Protein AF-A0A7J7LG54-F1 (afdb_monomer_lite)

Organism: NCBI:txid39325

Foldseek 3Di:
DVVVVVVCVVVCVVVLVVVCVVPPDVCVPPDDDDPVQVCQFQVNVDPVQWPDDDPFFTWGWGAGPVRDTDIDTDGPDDDPVVD

Sequence (83 aa):
MMLKRKFFKRNGGLLLEQQISSGESNVEKNKIFVQGELKRATDNFNDFNILGRGGFGIIYKGMLPDDRIVAIKKSKIVDESQI

Structure (mmCIF, N/CA/C/O backbone):
data_AF-A0A7J7LG54-F1
#
_entry.id   AF-A0A7J7LG54-F1
#
loop_
_atom_site.group_PDB
_atom_site.id
_atom_site.type_symbol
_atom_site.label_atom_id
_atom_site.label_alt_id
_atom_site.label_comp_id
_atom_site.label_asym_id
_atom_site.label_entity_id
_atom_site.label_seq_id
_atom_site.pdbx_PDB_ins_code
_atom_site.Cartn_x
_atom_site.Cartn_y
_atom_site.Cartn_z
_atom_site.occupancy
_atom_site.B_iso_or_equiv
_atom_site.auth_seq_id
_atom_site.auth_comp_id
_atom_site.auth_asym_id
_atom_site.auth_atom_id
_atom_site.pdbx_PDB_model_num
ATOM 1 N N . MET A 1 1 ? 5.995 -12.189 14.093 1.00 63.66 1 MET A N 1
ATOM 2 C CA . MET A 1 1 ? 4.655 -11.623 14.400 1.00 63.66 1 MET A CA 1
ATOM 3 C C . MET A 1 1 ? 4.724 -10.331 15.225 1.00 63.66 1 MET A C 1
ATOM 5 O O . MET A 1 1 ? 4.035 -9.380 14.883 1.00 63.66 1 MET A O 1
ATOM 9 N N . MET A 1 2 ? 5.584 -10.245 16.250 1.00 80.44 2 MET A N 1
ATOM 10 C CA . MET A 1 2 ? 5.662 -9.075 17.146 1.00 80.44 2 MET A CA 1
ATOM 11 C C . MET A 1 2 ? 6.128 -7.767 16.480 1.00 8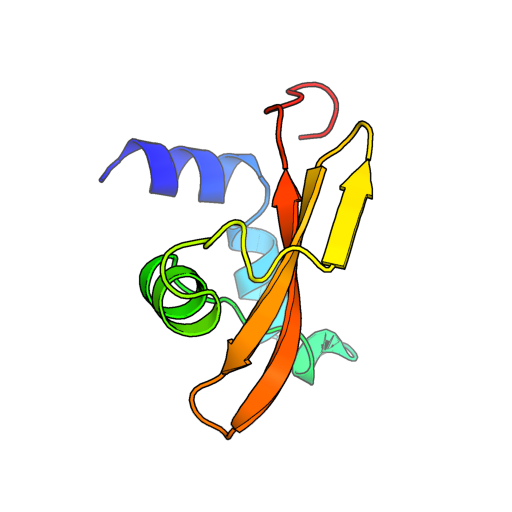0.44 2 MET A C 1
ATOM 13 O O . MET A 1 2 ? 5.593 -6.708 16.794 1.00 80.44 2 MET A O 1
ATOM 17 N N . LEU A 1 3 ? 7.062 -7.821 15.523 1.00 85.56 3 LEU A N 1
ATOM 18 C CA . LEU A 1 3 ? 7.653 -6.613 14.932 1.00 85.56 3 LEU A CA 1
ATOM 19 C C . LEU A 1 3 ? 6.645 -5.760 14.137 1.00 85.56 3 LEU A C 1
ATOM 21 O O . LEU A 1 3 ? 6.615 -4.544 14.284 1.00 85.56 3 LEU A O 1
ATOM 25 N N . LYS A 1 4 ? 5.750 -6.391 13.364 1.00 84.69 4 LYS A N 1
ATOM 26 C CA . LYS A 1 4 ? 4.679 -5.679 12.642 1.00 84.69 4 LYS A CA 1
ATOM 27 C C . LYS A 1 4 ? 3.717 -4.980 13.596 1.00 84.69 4 LYS A C 1
ATOM 29 O O . LYS A 1 4 ? 3.346 -3.841 13.355 1.00 84.69 4 LYS A O 1
ATOM 34 N N . ARG A 1 5 ? 3.352 -5.643 14.698 1.00 88.38 5 ARG A N 1
ATOM 35 C CA . ARG A 1 5 ? 2.491 -5.057 15.732 1.00 88.38 5 ARG A CA 1
ATOM 36 C C . ARG A 1 5 ? 3.189 -3.896 16.444 1.00 88.38 5 ARG A C 1
ATOM 38 O O . ARG A 1 5 ? 2.539 -2.900 16.738 1.00 88.38 5 ARG A O 1
ATOM 45 N N . LYS A 1 6 ? 4.503 -3.999 16.681 1.00 92.31 6 LYS A N 1
ATOM 46 C CA . LYS A 1 6 ? 5.320 -2.902 17.223 1.00 92.31 6 LYS A CA 1
ATOM 47 C C . LYS A 1 6 ? 5.302 -1.688 16.291 1.00 92.31 6 LYS A C 1
ATOM 49 O O . LYS A 1 6 ? 5.008 -0.597 16.761 1.00 92.31 6 LYS A O 1
ATOM 54 N N . PHE A 1 7 ? 5.557 -1.878 14.995 1.00 88.88 7 PHE A N 1
ATOM 55 C CA . PHE A 1 7 ? 5.514 -0.779 14.022 1.00 88.88 7 PHE A CA 1
ATOM 56 C C . PHE A 1 7 ? 4.115 -0.199 13.848 1.00 88.88 7 PHE A C 1
ATOM 58 O O . PHE A 1 7 ? 3.976 1.013 13.798 1.00 88.88 7 PHE A O 1
ATOM 65 N N . PHE A 1 8 ? 3.077 -1.036 13.837 1.00 90.62 8 PHE A N 1
ATOM 66 C CA . PHE A 1 8 ? 1.700 -0.552 13.783 1.00 90.62 8 PHE A CA 1
ATOM 67 C C . PHE A 1 8 ? 1.391 0.386 14.955 1.00 90.62 8 PHE A C 1
ATOM 69 O O . PHE A 1 8 ? 0.871 1.473 14.748 1.00 90.62 8 PHE A O 1
ATOM 76 N N . LYS A 1 9 ? 1.790 0.014 16.180 1.00 91.88 9 LYS A N 1
ATOM 77 C CA . LYS A 1 9 ? 1.643 0.885 17.354 1.00 91.88 9 LYS A CA 1
ATOM 78 C C . LYS A 1 9 ? 2.503 2.151 17.271 1.00 91.88 9 LYS A C 1
ATOM 80 O O . LYS A 1 9 ? 1.990 3.223 17.563 1.00 91.88 9 LYS A O 1
ATOM 85 N N . ARG A 1 10 ? 3.782 2.031 16.884 1.00 90.38 10 ARG A N 1
ATOM 86 C CA . ARG A 1 10 ? 4.720 3.169 16.774 1.00 90.38 10 ARG A CA 1
ATOM 87 C C . ARG A 1 10 ? 4.231 4.204 15.755 1.00 90.38 10 ARG A C 1
ATOM 89 O O . ARG A 1 10 ? 4.312 5.385 16.038 1.00 90.38 10 ARG A O 1
ATOM 96 N N . ASN A 1 11 ? 3.674 3.760 14.629 1.00 90.06 11 ASN A N 1
ATOM 97 C CA . ASN A 1 11 ? 3.289 4.618 13.504 1.00 90.06 11 ASN A CA 1
ATOM 98 C C . ASN A 1 11 ? 1.837 5.136 13.606 1.00 90.06 11 ASN A C 1
ATOM 100 O O . ASN A 1 11 ? 1.198 5.381 12.586 1.00 90.06 11 ASN A O 1
ATOM 104 N N . GLY A 1 12 ? 1.268 5.217 14.814 1.00 90.81 12 GLY A N 1
ATOM 105 C CA . GLY A 1 12 ? -0.078 5.766 15.022 1.00 90.81 12 GLY A CA 1
ATOM 106 C C . GLY A 1 12 ? -1.244 4.847 14.631 1.00 90.81 12 GLY A C 1
ATOM 107 O O . GLY A 1 12 ? -2.378 5.308 14.532 1.00 90.81 12 GLY A O 1
ATOM 108 N N . GLY A 1 13 ? -1.020 3.543 14.451 1.00 91.00 13 GLY A N 1
ATOM 109 C CA . GLY A 1 13 ? -2.064 2.603 14.022 1.00 91.00 13 GLY A CA 1
ATOM 110 C C . GLY A 1 13 ? -3.273 2.519 14.963 1.00 91.00 13 GLY A C 1
ATOM 111 O O . GLY A 1 13 ? -4.392 2.368 14.489 1.00 91.00 13 GLY A O 1
ATOM 112 N N . LEU A 1 14 ? -3.078 2.690 16.278 1.00 91.31 14 LEU A N 1
ATOM 113 C CA . LEU A 1 14 ? -4.188 2.712 17.245 1.00 91.31 14 LEU A CA 1
ATOM 114 C C . LEU A 1 14 ? -5.069 3.961 17.092 1.00 91.31 14 LEU A C 1
ATOM 116 O O . LEU A 1 14 ? -6.285 3.869 17.215 1.00 91.31 14 LEU A O 1
ATOM 120 N N . LEU A 1 15 ? -4.463 5.117 16.794 1.00 89.75 15 LEU A N 1
ATOM 121 C CA . LEU A 1 15 ? -5.201 6.352 16.527 1.00 89.75 15 LEU A CA 1
ATOM 122 C C . LEU A 1 15 ? -6.025 6.212 15.242 1.00 89.75 15 LEU A C 1
ATOM 124 O O . LEU A 1 15 ? -7.191 6.594 15.214 1.00 89.75 15 LEU A O 1
ATOM 128 N N . LEU A 1 16 ? -5.445 5.596 14.207 1.00 87.81 16 LEU A N 1
ATOM 129 C CA . LEU A 1 16 ? -6.154 5.296 12.964 1.00 87.81 16 LEU A CA 1
ATOM 130 C C . LEU A 1 16 ? -7.360 4.368 13.203 1.00 87.81 16 LEU A C 1
ATOM 132 O O . LEU A 1 16 ? -8.439 4.628 12.678 1.00 87.81 16 LEU A O 1
ATOM 136 N N . GLU A 1 17 ? -7.208 3.313 14.014 1.00 88.81 17 GLU A N 1
ATOM 137 C CA . GLU A 1 17 ? -8.317 2.418 14.392 1.00 88.81 17 GLU A CA 1
ATOM 138 C C . GLU A 1 17 ? -9.433 3.161 15.139 1.00 88.81 17 GLU A C 1
ATOM 140 O O . GLU A 1 17 ? -10.614 2.950 14.851 1.00 88.81 17 GLU A O 1
ATOM 145 N N . GLN A 1 18 ? -9.071 4.058 16.061 1.00 87.75 18 GLN A N 1
ATOM 146 C CA . GLN A 1 18 ? -10.034 4.893 16.784 1.00 87.75 18 GLN A CA 1
ATOM 147 C C . GLN A 1 18 ? -10.805 5.818 15.837 1.00 87.75 18 GLN A C 1
ATOM 149 O O . GLN A 1 18 ? -12.028 5.874 15.918 1.00 87.75 18 GLN A O 1
ATOM 154 N N . GLN A 1 19 ? -10.115 6.484 14.907 1.00 86.44 19 GLN A N 1
ATOM 155 C CA . GLN A 1 19 ? -10.737 7.387 13.931 1.00 86.44 19 GLN A CA 1
ATOM 156 C C . GLN A 1 19 ? -11.680 6.660 12.967 1.00 86.44 19 GLN A C 1
ATOM 158 O O . GLN A 1 19 ? -12.724 7.197 12.605 1.00 86.44 19 GLN A O 1
ATOM 163 N N . ILE A 1 20 ? -11.331 5.437 12.556 1.00 85.38 20 ILE A N 1
ATOM 164 C CA . ILE A 1 20 ? -12.208 4.602 11.722 1.00 85.38 20 ILE A CA 1
ATOM 165 C C . ILE A 1 20 ? -13.450 4.164 12.504 1.00 85.38 20 ILE A C 1
ATOM 167 O O . ILE A 1 20 ? -14.538 4.097 11.938 1.00 85.38 20 ILE A O 1
ATOM 171 N N . SER A 1 21 ? -13.303 3.902 13.803 1.00 83.88 21 SER A N 1
ATOM 172 C CA . SER A 1 21 ? -14.398 3.427 14.655 1.00 83.88 21 SER A CA 1
ATOM 173 C C . SER A 1 21 ? -15.347 4.539 15.117 1.00 83.88 21 SER A C 1
ATOM 175 O O . SER A 1 21 ? -16.510 4.250 15.381 1.00 83.88 21 SER A O 1
ATOM 177 N N . SER A 1 22 ? -14.879 5.789 15.238 1.00 79.88 22 SER A N 1
ATOM 178 C CA . SER A 1 22 ? -15.691 6.893 15.771 1.00 79.88 22 SER A CA 1
ATOM 179 C C . SER A 1 22 ? -16.717 7.449 14.780 1.00 79.88 22 SER A C 1
ATOM 181 O O . SER A 1 22 ? -17.642 8.131 15.203 1.00 79.88 22 SER A O 1
ATOM 183 N N . GLY A 1 23 ? -16.583 7.183 13.475 1.00 68.12 23 GLY A N 1
ATOM 184 C CA . GLY A 1 23 ? -17.535 7.641 12.450 1.00 68.12 23 GLY A CA 1
ATOM 185 C C . GLY A 1 23 ? -17.601 9.166 12.244 1.00 68.12 23 GLY A C 1
ATOM 186 O O . GLY A 1 23 ? -18.363 9.637 11.409 1.00 68.12 23 GLY A O 1
ATOM 187 N N . GLU A 1 24 ? -16.791 9.951 12.963 1.00 62.69 24 GLU A N 1
ATOM 188 C CA . GLU A 1 24 ? -16.877 11.424 13.038 1.00 62.69 24 GLU A CA 1
ATOM 189 C C . GLU A 1 24 ? -16.165 12.173 11.895 1.00 62.69 24 GLU A C 1
ATOM 191 O O . GLU A 1 24 ? -15.976 13.386 11.936 1.00 62.69 24 GLU A O 1
ATOM 196 N N . SER A 1 25 ? -15.739 11.485 10.840 1.00 54.25 25 SER A N 1
ATOM 197 C CA . SER A 1 25 ? -15.015 12.122 9.737 1.00 54.25 25 SER A CA 1
ATOM 198 C C . SER A 1 25 ? -15.334 11.439 8.412 1.00 54.25 25 SER A C 1
ATOM 200 O O . SER A 1 25 ? -15.847 10.325 8.390 1.00 54.25 25 SER A O 1
ATOM 202 N N . ASN A 1 26 ? -14.964 12.057 7.284 1.00 54.66 26 ASN A N 1
ATOM 203 C CA . ASN A 1 26 ? -14.973 11.466 5.927 1.00 54.66 26 ASN A CA 1
ATOM 204 C C . ASN A 1 26 ? -14.140 10.151 5.789 1.00 54.66 26 ASN A C 1
ATOM 206 O O . ASN A 1 26 ? -13.802 9.719 4.684 1.00 54.66 26 ASN A O 1
ATOM 210 N N . VAL A 1 27 ? -13.773 9.537 6.915 1.00 54.16 27 VAL A N 1
ATOM 211 C CA . VAL A 1 27 ? -13.000 8.320 7.152 1.00 54.16 27 VAL A CA 1
ATOM 212 C C . VAL A 1 27 ? -13.765 7.040 6.806 1.00 54.16 27 VAL A C 1
ATOM 214 O O . VAL A 1 27 ? -13.119 6.003 6.702 1.00 54.16 27 VAL A O 1
ATOM 217 N N . GLU A 1 28 ? -15.056 7.093 6.448 1.00 53.84 28 GLU A N 1
ATOM 218 C CA . GLU A 1 28 ? -15.733 5.960 5.774 1.00 53.84 28 GLU A CA 1
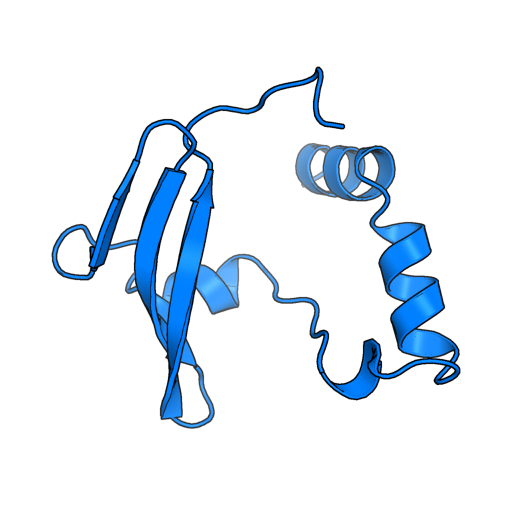ATOM 219 C C . GLU A 1 28 ? -14.945 5.433 4.549 1.00 53.84 28 GLU A C 1
ATOM 221 O O . GLU A 1 28 ? -15.093 4.280 4.150 1.00 53.84 28 GLU A O 1
ATOM 226 N N . LYS A 1 29 ? -14.048 6.244 3.965 1.00 67.12 29 LYS A N 1
ATOM 227 C CA . LYS A 1 29 ? -13.176 5.855 2.843 1.00 67.12 29 LYS A CA 1
ATOM 228 C C . LYS A 1 29 ? -11.882 5.130 3.241 1.00 67.12 29 LYS A C 1
ATOM 230 O O . LYS A 1 29 ? -11.242 4.535 2.372 1.00 67.12 29 LYS A O 1
ATOM 235 N N . ASN A 1 30 ? -11.461 5.179 4.505 1.00 78.81 30 ASN A N 1
ATOM 236 C CA . ASN A 1 30 ? -10.189 4.601 4.941 1.00 78.81 30 ASN A CA 1
ATOM 237 C C . ASN A 1 30 ? -10.392 3.170 5.445 1.00 78.81 30 ASN A C 1
ATOM 239 O O . ASN A 1 30 ? -11.025 2.933 6.468 1.00 78.81 30 ASN A O 1
ATOM 243 N N . LYS A 1 31 ? -9.796 2.203 4.742 1.00 86.12 31 LYS A N 1
ATOM 244 C CA . LYS A 1 31 ? -9.811 0.785 5.114 1.00 86.12 31 LYS A CA 1
ATOM 245 C C . LYS A 1 31 ? -8.416 0.331 5.529 1.00 86.12 31 LYS A C 1
ATOM 247 O O . LYS A 1 31 ? -7.442 0.560 4.812 1.00 86.12 31 LYS A O 1
ATOM 252 N N . ILE A 1 32 ? -8.328 -0.371 6.658 1.00 89.12 32 ILE A N 1
ATOM 253 C CA . ILE A 1 32 ? -7.111 -1.087 7.046 1.00 89.12 32 ILE A CA 1
ATOM 254 C C . ILE A 1 32 ? -7.052 -2.386 6.240 1.00 89.12 32 ILE A C 1
ATOM 256 O O . ILE A 1 32 ? -7.939 -3.230 6.339 1.00 89.12 32 ILE A O 1
ATOM 260 N N . PHE A 1 33 ? -5.994 -2.542 5.448 1.00 91.44 33 PHE A N 1
ATOM 261 C CA . PHE A 1 33 ? -5.714 -3.769 4.707 1.00 91.44 33 PHE A CA 1
ATOM 262 C C . PHE A 1 33 ? -4.624 -4.569 5.406 1.00 91.44 33 PHE A C 1
ATOM 264 O O . PHE A 1 33 ? -3.585 -4.027 5.805 1.00 91.44 33 PHE A O 1
ATOM 271 N N . VAL A 1 34 ? -4.806 -5.884 5.492 1.00 92.12 34 VAL A N 1
ATOM 272 C CA . VAL A 1 34 ? -3.729 -6.763 5.954 1.00 92.12 34 VAL A CA 1
ATOM 273 C C . VAL A 1 34 ? -2.752 -7.048 4.815 1.00 92.12 34 VAL A C 1
ATOM 275 O O . VAL A 1 34 ? -3.110 -7.079 3.639 1.00 92.12 34 VAL A O 1
ATOM 278 N N . GLN A 1 35 ? -1.489 -7.332 5.151 1.00 91.81 35 GLN A N 1
ATOM 279 C CA . GLN A 1 35 ? -0.443 -7.573 4.145 1.00 91.81 35 GLN A CA 1
ATOM 280 C C . GLN A 1 35 ? -0.830 -8.650 3.112 1.00 91.81 35 GLN A C 1
ATOM 282 O O . GLN A 1 35 ? -0.439 -8.543 1.954 1.00 91.81 35 GLN A O 1
ATOM 287 N N . GLY A 1 36 ? -1.567 -9.688 3.520 1.00 95.06 36 GLY A N 1
ATOM 288 C CA . GLY A 1 36 ? -2.004 -10.754 2.616 1.00 95.06 36 GLY A CA 1
ATOM 289 C C . GLY A 1 36 ? -2.942 -10.263 1.511 1.00 95.06 36 GLY A C 1
ATOM 290 O O . GLY A 1 36 ? -2.822 -10.719 0.379 1.00 95.06 36 GLY A O 1
ATOM 291 N N . GLU A 1 37 ? -3.822 -9.304 1.807 1.00 95.50 37 GLU A N 1
ATOM 292 C CA . GLU A 1 37 ? -4.710 -8.698 0.808 1.00 95.50 37 GLU A CA 1
ATOM 293 C C . GLU A 1 37 ? -3.911 -7.886 -0.206 1.00 95.50 37 GLU A C 1
ATOM 295 O O . GLU A 1 37 ? -4.070 -8.086 -1.404 1.00 95.50 37 GLU A O 1
ATOM 300 N N . LEU A 1 38 ? -2.987 -7.044 0.268 1.00 96.50 38 LEU A N 1
ATOM 301 C CA . LEU A 1 38 ? -2.132 -6.240 -0.610 1.00 96.50 38 LEU A CA 1
ATOM 302 C C . LEU A 1 38 ? -1.231 -7.116 -1.489 1.00 96.50 38 LEU A C 1
ATOM 304 O O . LEU A 1 38 ? -1.023 -6.804 -2.658 1.00 96.50 38 LEU A O 1
ATOM 308 N N . LYS A 1 39 ? -0.723 -8.233 -0.949 1.00 96.81 39 LYS A N 1
ATOM 309 C CA . LYS A 1 39 ? 0.039 -9.216 -1.729 1.00 96.81 39 LYS A CA 1
ATOM 310 C C . LYS A 1 39 ? -0.817 -9.852 -2.815 1.00 96.81 39 LYS A C 1
ATOM 312 O O . LYS A 1 39 ? -0.381 -9.871 -3.953 1.00 96.81 39 LYS A O 1
ATOM 317 N N . ARG A 1 40 ? -2.017 -10.344 -2.496 1.00 97.88 40 ARG A N 1
ATOM 318 C CA . ARG A 1 40 ? -2.909 -10.918 -3.516 1.00 97.88 40 ARG A CA 1
ATOM 319 C C . ARG A 1 40 ? -3.264 -9.892 -4.587 1.00 97.88 40 ARG A C 1
ATOM 321 O O . ARG A 1 40 ? -3.149 -10.194 -5.765 1.00 97.88 40 ARG A O 1
ATOM 328 N N . ALA A 1 41 ? -3.597 -8.671 -4.174 1.00 97.88 41 ALA A N 1
ATOM 329 C CA . ALA A 1 41 ? -3.996 -7.619 -5.096 1.00 97.88 41 ALA A CA 1
ATOM 330 C C . ALA A 1 41 ? -2.895 -7.237 -6.092 1.00 97.88 41 ALA A C 1
ATOM 332 O O . ALA A 1 41 ? -3.204 -6.846 -7.208 1.00 97.88 41 ALA A O 1
ATOM 333 N N . THR A 1 42 ? -1.625 -7.340 -5.699 1.00 97.88 42 THR A N 1
ATOM 334 C CA . THR A 1 42 ? -0.466 -6.922 -6.510 1.00 97.88 42 THR A CA 1
ATOM 335 C C . THR A 1 42 ? 0.294 -8.083 -7.150 1.00 97.88 42 THR A C 1
ATOM 337 O O . THR A 1 42 ? 1.386 -7.859 -7.673 1.00 97.88 42 THR A O 1
ATOM 340 N N . ASP A 1 43 ? -0.230 -9.310 -7.069 1.00 97.69 43 ASP A N 1
ATOM 341 C CA . ASP A 1 43 ? 0.498 -10.533 -7.435 1.00 97.69 43 ASP A CA 1
ATOM 342 C C . ASP A 1 43 ? 1.878 -10.612 -6.744 1.00 97.69 43 ASP A C 1
ATOM 344 O O . ASP A 1 43 ? 2.942 -10.663 -7.348 1.00 97.69 43 ASP A O 1
ATOM 348 N N . ASN A 1 44 ? 1.863 -10.505 -5.415 1.00 97.44 44 ASN A N 1
ATOM 349 C CA . ASN A 1 44 ? 3.044 -10.444 -4.554 1.00 97.44 44 ASN A CA 1
ATOM 350 C C . ASN A 1 44 ? 4.020 -9.299 -4.909 1.00 97.44 44 ASN A C 1
ATOM 352 O O . ASN A 1 44 ? 5.233 -9.453 -4.775 1.00 97.44 44 ASN A O 1
ATOM 356 N N . PHE A 1 45 ? 3.485 -8.123 -5.260 1.00 96.62 45 PHE A N 1
ATOM 357 C CA . PHE A 1 45 ? 4.249 -6.956 -5.720 1.00 96.62 45 PHE A CA 1
ATOM 358 C C . PHE A 1 45 ? 5.085 -7.262 -6.969 1.00 96.62 45 PHE A C 1
ATOM 360 O O . PHE A 1 45 ? 6.277 -6.964 -7.004 1.00 96.62 45 PHE A O 1
ATOM 367 N N . ASN A 1 46 ? 4.453 -7.872 -7.974 1.00 97.25 46 ASN A N 1
ATOM 368 C CA . ASN A 1 46 ? 5.088 -8.217 -9.241 1.00 97.25 46 ASN A CA 1
ATOM 369 C C . ASN A 1 46 ? 5.580 -6.961 -9.983 1.00 97.25 46 ASN A C 1
ATOM 371 O O . ASN A 1 46 ? 4.833 -5.993 -10.154 1.00 97.25 46 ASN A O 1
ATOM 375 N N . ASP A 1 47 ? 6.817 -6.997 -10.474 1.00 97.25 47 ASP A N 1
ATOM 376 C CA . ASP A 1 47 ? 7.431 -5.903 -11.226 1.00 97.25 47 ASP A CA 1
ATOM 377 C C . ASP A 1 47 ? 6.700 -5.592 -12.543 1.00 97.25 47 ASP A C 1
ATOM 379 O O . ASP A 1 47 ? 6.689 -4.435 -12.971 1.00 97.25 47 ASP A O 1
ATOM 383 N N . PHE A 1 48 ? 6.017 -6.574 -13.146 1.00 97.56 48 PHE A N 1
ATOM 384 C CA . PHE A 1 48 ? 5.158 -6.354 -14.319 1.00 97.56 48 PHE A CA 1
ATOM 385 C C . PHE A 1 48 ? 3.965 -5.436 -14.024 1.00 97.56 48 PHE A C 1
ATOM 387 O O . PHE A 1 48 ? 3.434 -4.802 -14.934 1.00 97.56 48 PHE A O 1
ATOM 394 N N . ASN A 1 49 ? 3.561 -5.325 -12.756 1.00 97.25 49 ASN A N 1
ATOM 395 C CA . ASN A 1 49 ? 2.470 -4.457 -12.326 1.00 97.25 49 ASN A CA 1
ATOM 396 C C . ASN A 1 49 ? 2.953 -3.063 -11.899 1.00 97.25 49 ASN A C 1
ATOM 398 O O . ASN A 1 49 ? 2.163 -2.290 -11.362 1.00 97.25 49 ASN A O 1
ATOM 402 N N . ILE A 1 50 ? 4.223 -2.701 -12.092 1.00 98.12 50 ILE A N 1
ATOM 403 C CA . ILE A 1 50 ? 4.718 -1.377 -11.696 1.00 98.12 50 ILE A CA 1
ATOM 404 C C . ILE A 1 50 ? 4.130 -0.288 -12.598 1.00 98.12 50 ILE A C 1
ATOM 406 O O . ILE A 1 50 ? 4.316 -0.286 -13.809 1.00 98.12 50 ILE A O 1
ATOM 410 N N . LEU A 1 51 ? 3.479 0.691 -11.969 1.00 98.12 51 LEU A N 1
ATOM 411 C CA . LEU A 1 51 ? 2.978 1.906 -12.615 1.00 98.12 51 LEU A CA 1
ATOM 412 C C . LEU A 1 51 ? 3.988 3.057 -12.548 1.00 98.12 51 LEU A C 1
ATOM 414 O O . LEU A 1 51 ? 3.948 3.965 -13.370 1.00 98.12 51 LEU A O 1
ATOM 418 N N . GLY A 1 52 ? 4.890 3.047 -11.563 1.00 97.50 52 GLY A N 1
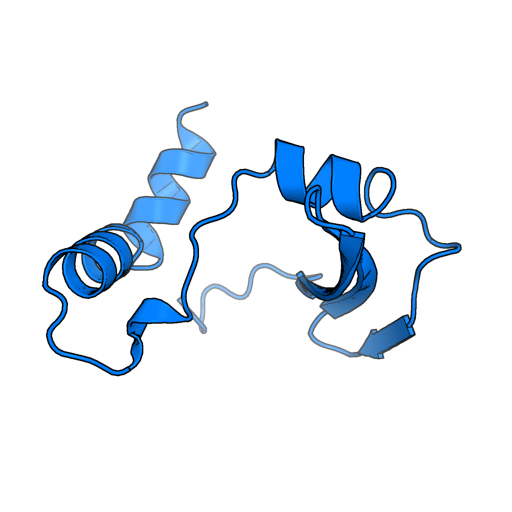ATOM 419 C CA . GLY A 1 52 ? 5.897 4.094 -11.421 1.00 97.50 52 GLY A CA 1
ATOM 420 C C . GLY A 1 52 ? 6.898 3.843 -10.297 1.00 97.50 52 GLY A C 1
ATOM 421 O O . GLY A 1 52 ? 6.62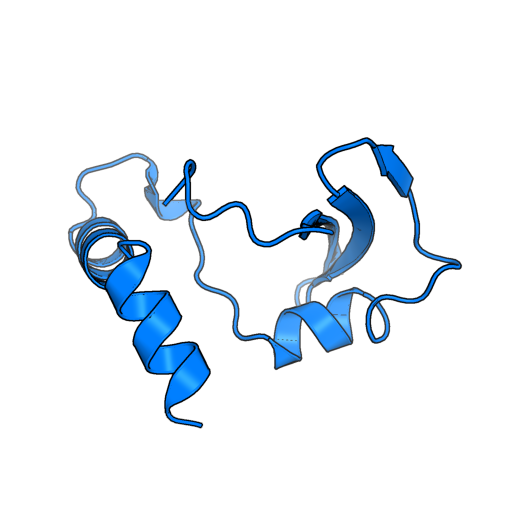4 3.130 -9.327 1.00 97.50 52 GLY A O 1
ATOM 422 N N . ARG A 1 53 ? 8.079 4.456 -10.418 1.00 96.62 53 ARG A N 1
ATOM 423 C CA . ARG A 1 53 ? 9.166 4.399 -9.429 1.00 96.62 53 ARG A CA 1
ATOM 424 C C . ARG A 1 53 ? 9.612 5.821 -9.092 1.00 96.62 53 ARG A C 1
ATOM 426 O O . ARG A 1 53 ? 9.906 6.596 -9.991 1.00 96.62 53 ARG A O 1
ATOM 433 N N . GLY A 1 54 ? 9.698 6.142 -7.802 1.00 90.06 54 GLY A N 1
ATOM 434 C CA . GLY A 1 54 ? 10.227 7.419 -7.311 1.00 90.06 54 GLY A CA 1
ATOM 435 C C . GLY A 1 54 ? 11.237 7.225 -6.178 1.00 90.06 54 GLY A C 1
ATOM 436 O O . GLY A 1 54 ? 11.552 6.086 -5.809 1.00 90.06 54 GLY A O 1
ATOM 437 N N . GLY A 1 55 ? 11.725 8.333 -5.609 1.00 88.56 55 GLY A N 1
ATOM 438 C CA . GLY A 1 55 ? 12.666 8.310 -4.479 1.00 88.56 55 GLY A CA 1
ATOM 439 C C . GLY A 1 55 ? 12.093 7.602 -3.248 1.00 88.56 55 GLY A C 1
ATOM 440 O O . GLY A 1 55 ? 12.730 6.731 -2.669 1.00 88.56 55 GLY A O 1
ATOM 441 N N . PHE A 1 56 ? 10.829 7.877 -2.922 1.00 87.62 56 PHE A N 1
ATOM 442 C CA . PHE A 1 56 ? 10.191 7.363 -1.706 1.00 87.62 56 PHE A CA 1
ATOM 443 C C . PHE A 1 56 ? 9.560 5.972 -1.847 1.00 87.62 56 PHE A C 1
ATOM 445 O O . PHE A 1 56 ? 9.168 5.370 -0.850 1.00 87.62 56 PHE A O 1
ATOM 452 N N . GLY A 1 57 ? 9.407 5.435 -3.061 1.00 93.94 57 GLY A N 1
ATOM 453 C CA . GLY A 1 57 ? 8.637 4.205 -3.225 1.00 93.94 57 GLY A CA 1
ATOM 454 C C . GLY A 1 57 ? 8.450 3.714 -4.652 1.00 93.94 57 GLY A C 1
ATOM 455 O O . GLY A 1 57 ? 8.956 4.291 -5.617 1.00 93.94 57 GLY A O 1
ATOM 456 N N . ILE A 1 58 ? 7.699 2.623 -4.752 1.00 97.06 58 ILE A N 1
ATOM 457 C CA . ILE A 1 58 ? 7.231 2.018 -6.000 1.00 97.06 58 ILE A CA 1
ATOM 458 C C . ILE A 1 58 ? 5.705 1.970 -5.946 1.00 97.06 58 ILE A C 1
ATOM 460 O O . ILE A 1 58 ? 5.133 1.660 -4.899 1.00 97.06 58 ILE A O 1
ATOM 464 N N . ILE A 1 59 ? 5.060 2.299 -7.058 1.00 97.75 59 ILE A N 1
ATOM 465 C CA . ILE A 1 59 ? 3.611 2.232 -7.225 1.00 97.75 59 ILE A CA 1
ATOM 466 C C . ILE A 1 59 ? 3.306 1.006 -8.081 1.00 97.75 59 ILE A C 1
ATOM 468 O O . ILE A 1 59 ? 3.830 0.891 -9.188 1.00 97.75 59 ILE A O 1
ATOM 472 N N . TYR A 1 60 ? 2.461 0.115 -7.573 1.00 98.44 60 TYR A N 1
ATOM 473 C CA . TYR A 1 60 ? 1.993 -1.083 -8.265 1.00 98.44 60 TYR A CA 1
ATOM 474 C C . TYR A 1 60 ? 0.516 -0.926 -8.621 1.00 98.44 60 TYR A C 1
ATOM 476 O O . TYR A 1 60 ? -0.261 -0.390 -7.830 1.00 98.44 60 TYR A O 1
ATOM 484 N N . LYS A 1 61 ? 0.114 -1.430 -9.781 1.00 98.38 61 LYS A N 1
ATOM 485 C CA . LYS A 1 61 ? -1.276 -1.731 -10.102 1.00 98.38 61 LYS A CA 1
ATOM 486 C C . LYS A 1 61 ? -1.706 -2.909 -9.236 1.00 98.38 61 LYS A C 1
ATOM 488 O O . LYS A 1 61 ? -0.979 -3.896 -9.134 1.00 98.38 61 LYS A O 1
ATOM 493 N N . GLY A 1 62 ? -2.878 -2.810 -8.627 1.00 98.00 62 GLY A N 1
ATOM 494 C CA . GLY A 1 62 ? -3.492 -3.929 -7.935 1.00 98.00 62 GLY A CA 1
ATOM 495 C C . GLY A 1 62 ? -4.974 -4.066 -8.239 1.00 98.00 62 GLY A C 1
ATOM 496 O O . GLY A 1 62 ? -5.616 -3.100 -8.647 1.00 98.00 62 GLY A O 1
ATOM 497 N N . MET A 1 63 ? -5.497 -5.269 -8.032 1.00 98.06 63 MET A N 1
ATOM 498 C CA . MET A 1 63 ? -6.916 -5.600 -8.140 1.00 98.06 63 MET A CA 1
ATOM 499 C C . MET A 1 63 ? -7.415 -6.084 -6.779 1.00 98.06 63 MET A C 1
ATOM 501 O O . MET A 1 63 ? -6.905 -7.061 -6.231 1.00 98.06 63 MET A O 1
ATOM 505 N N . LEU A 1 64 ? -8.361 -5.360 -6.190 1.00 95.38 64 LEU A N 1
ATOM 506 C CA . LEU A 1 64 ? -8.985 -5.756 -4.930 1.00 95.38 64 LEU A CA 1
ATOM 507 C C . LEU A 1 64 ? -9.999 -6.898 -5.156 1.00 95.38 64 LEU A C 1
ATOM 509 O O . LEU A 1 64 ? -10.410 -7.121 -6.289 1.00 95.38 64 LEU A O 1
ATOM 513 N N . PRO A 1 65 ? -10.434 -7.617 -4.099 1.00 92.62 65 PRO A N 1
ATOM 514 C CA . PRO A 1 65 ? -11.414 -8.705 -4.230 1.00 92.62 65 PRO A CA 1
ATOM 515 C C . PRO A 1 65 ? -12.798 -8.284 -4.743 1.00 92.62 65 PRO A C 1
ATOM 517 O O . PRO A 1 65 ? -13.599 -9.142 -5.080 1.00 92.62 65 PRO A O 1
ATOM 520 N N . ASP A 1 66 ? -13.089 -6.983 -4.743 1.00 93.31 66 ASP A N 1
ATOM 521 C CA . ASP A 1 66 ? -14.304 -6.374 -5.294 1.00 93.31 66 ASP A CA 1
ATOM 522 C C . ASP A 1 66 ? -14.085 -5.849 -6.728 1.00 93.31 66 ASP A C 1
ATOM 524 O O . ASP A 1 66 ? -14.756 -4.915 -7.161 1.00 93.31 66 ASP A O 1
ATOM 528 N N . ASP A 1 67 ? -13.089 -6.400 -7.430 1.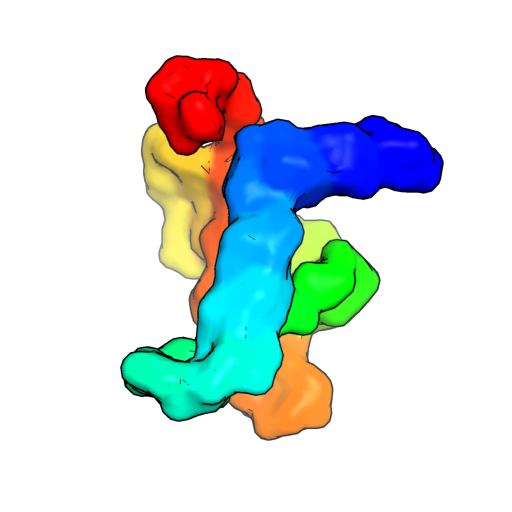00 95.06 67 ASP A N 1
ATOM 529 C CA . ASP A 1 67 ? -12.662 -6.079 -8.799 1.00 95.06 67 ASP A CA 1
ATOM 530 C C . ASP A 1 67 ? -12.199 -4.634 -9.034 1.00 95.06 67 ASP A C 1
ATOM 532 O O . ASP A 1 67 ? -11.849 -4.245 -10.155 1.00 95.06 67 ASP A O 1
ATOM 536 N N . ARG A 1 68 ? -12.100 -3.816 -7.980 1.00 95.44 68 ARG A N 1
ATOM 537 C CA . ARG A 1 68 ? -11.582 -2.454 -8.114 1.00 95.44 68 ARG A CA 1
ATOM 538 C C . ARG A 1 68 ? -10.089 -2.463 -8.413 1.00 95.44 68 ARG A C 1
ATOM 540 O O . ARG A 1 68 ? -9.279 -3.016 -7.663 1.00 95.44 68 ARG A O 1
ATOM 547 N N . ILE A 1 69 ? -9.719 -1.753 -9.475 1.00 97.50 69 ILE A N 1
ATOM 548 C CA . ILE A 1 69 ? -8.326 -1.476 -9.824 1.00 97.50 69 ILE A CA 1
ATOM 549 C C . ILE A 1 69 ? -7.833 -0.291 -8.993 1.00 97.50 69 ILE A C 1
ATOM 551 O O . ILE A 1 69 ? -8.440 0.779 -8.989 1.00 97.50 69 ILE A O 1
ATOM 555 N N . VAL A 1 70 ? -6.710 -0.475 -8.304 1.00 96.81 70 VAL A N 1
ATOM 556 C CA . VAL A 1 70 ? -6.119 0.517 -7.399 1.00 96.81 70 VAL A CA 1
ATOM 557 C C . VAL A 1 70 ? -4.621 0.681 -7.645 1.00 96.81 70 VAL A C 1
ATOM 559 O O . VAL A 1 70 ? -3.950 -0.221 -8.146 1.00 96.81 70 VAL A O 1
ATOM 562 N N . ALA A 1 71 ? -4.080 1.834 -7.253 1.00 97.94 71 ALA A N 1
ATOM 563 C CA . ALA A 1 71 ? -2.643 2.054 -7.156 1.00 97.94 71 ALA A CA 1
ATOM 564 C C . ALA A 1 71 ? -2.180 1.790 -5.715 1.00 97.94 71 ALA A C 1
ATOM 566 O O . ALA A 1 71 ? -2.648 2.435 -4.777 1.00 97.94 71 ALA A O 1
ATOM 567 N N . ILE A 1 72 ? -1.248 0.856 -5.527 1.00 97.12 72 ILE A N 1
ATOM 568 C CA . ILE A 1 72 ? -0.691 0.492 -4.219 1.00 97.12 72 ILE A CA 1
ATOM 569 C C . ILE A 1 72 ? 0.753 0.981 -4.153 1.00 97.12 72 ILE A C 1
ATOM 571 O O . ILE A 1 72 ? 1.631 0.480 -4.858 1.00 97.12 72 ILE A O 1
ATOM 575 N N . LYS A 1 73 ? 1.015 1.963 -3.287 1.00 95.69 73 LYS A N 1
ATOM 576 C CA . LYS A 1 73 ? 2.364 2.485 -3.050 1.00 95.69 73 LYS A CA 1
ATOM 577 C C . LYS A 1 73 ? 3.055 1.690 -1.944 1.00 95.69 73 LYS A C 1
ATOM 579 O O . LYS A 1 73 ? 2.538 1.572 -0.837 1.00 95.69 73 LYS A O 1
ATOM 584 N N . LYS A 1 74 ? 4.257 1.193 -2.232 1.00 94.44 74 LYS A N 1
ATOM 585 C CA . LYS A 1 74 ? 5.148 0.539 -1.268 1.00 94.44 74 LYS A CA 1
ATOM 586 C C . LYS A 1 74 ? 6.404 1.387 -1.087 1.00 94.44 74 LYS A C 1
ATOM 588 O O . LYS A 1 74 ? 7.116 1.650 -2.059 1.00 94.44 74 LYS A O 1
ATOM 593 N N . SER A 1 75 ? 6.678 1.808 0.145 1.00 90.44 75 SER A N 1
ATOM 594 C CA . SER A 1 75 ? 7.898 2.551 0.474 1.00 90.44 75 SER A CA 1
ATOM 595 C C . SER A 1 75 ? 9.141 1.681 0.278 1.00 90.44 75 SER A C 1
ATOM 597 O O . SER A 1 75 ? 9.122 0.488 0.588 1.00 90.44 75 SER A O 1
ATOM 599 N N . LYS A 1 76 ? 10.215 2.273 -0.261 1.00 83.75 76 LYS A N 1
ATOM 600 C CA . LYS A 1 76 ? 11.513 1.593 -0.456 1.00 83.75 76 LYS A CA 1
ATOM 601 C C . LYS A 1 76 ? 12.370 1.598 0.806 1.00 83.75 76 LYS A C 1
ATOM 603 O O . LYS A 1 76 ? 13.120 0.660 1.042 1.00 83.75 76 LYS A O 1
ATOM 608 N N . ILE A 1 77 ? 12.261 2.670 1.581 1.00 79.75 77 ILE A N 1
ATOM 609 C CA . ILE A 1 77 ? 13.090 2.954 2.746 1.00 79.75 77 ILE A CA 1
ATOM 610 C C . ILE A 1 77 ? 12.146 3.155 3.928 1.00 79.75 77 ILE A C 1
ATOM 612 O O . ILE A 1 77 ? 11.064 3.727 3.774 1.00 79.75 77 ILE A O 1
ATOM 616 N N . VAL A 1 78 ? 12.545 2.650 5.091 1.00 73.25 78 VAL A N 1
ATOM 617 C CA . VAL A 1 78 ? 11.945 3.058 6.360 1.00 73.25 78 VAL A CA 1
ATOM 618 C C . VAL A 1 78 ? 12.699 4.305 6.794 1.00 73.25 78 VAL A C 1
ATOM 620 O O . VAL A 1 78 ? 13.848 4.208 7.209 1.00 73.25 78 VAL A O 1
ATOM 623 N N . ASP A 1 79 ? 12.082 5.468 6.616 1.00 73.00 79 ASP A N 1
ATOM 624 C CA . ASP A 1 79 ? 12.624 6.731 7.104 1.00 73.00 79 ASP A CA 1
ATOM 625 C C . ASP A 1 79 ? 12.074 6.985 8.509 1.00 73.00 79 ASP A C 1
ATOM 627 O O . ASP A 1 79 ? 10.896 7.298 8.675 1.00 73.00 79 ASP A O 1
ATOM 631 N N . GLU A 1 80 ? 12.915 6.796 9.527 1.00 74.50 80 GLU A N 1
ATOM 632 C CA . GLU A 1 80 ? 12.507 6.988 10.921 1.00 74.50 80 GLU A CA 1
ATOM 633 C C . GLU A 1 80 ? 12.211 8.452 11.271 1.00 74.50 80 GLU A C 1
ATOM 635 O O . GLU A 1 80 ? 11.558 8.691 12.282 1.00 74.50 80 GLU A O 1
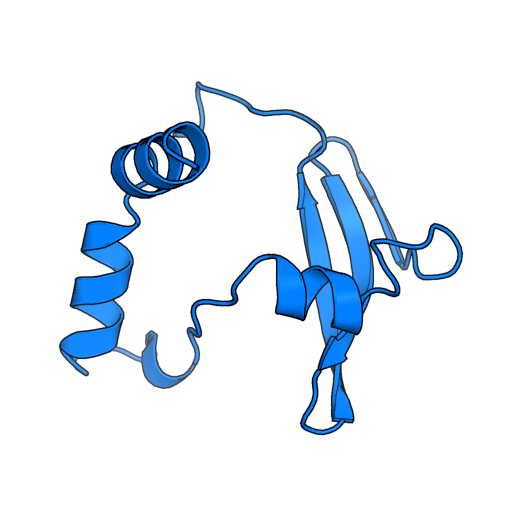ATOM 640 N N . SER A 1 81 ? 12.639 9.418 10.447 1.00 73.19 81 SER A N 1
ATOM 641 C CA . SER A 1 81 ? 12.318 10.839 10.646 1.00 73.19 81 SER A CA 1
ATOM 642 C C . SER A 1 81 ? 10.879 11.201 10.253 1.00 73.19 81 SER A C 1
ATOM 644 O O . SER A 1 81 ? 10.411 12.288 10.579 1.00 73.19 81 SER A O 1
ATOM 646 N N . GLN A 1 82 ? 10.185 10.303 9.545 1.00 65.00 82 GLN A N 1
ATOM 647 C CA . GLN A 1 82 ? 8.813 10.479 9.051 1.00 65.00 82 GLN A CA 1
ATOM 648 C C . GLN A 1 82 ? 7.772 9.727 9.903 1.00 65.00 82 GLN A C 1
ATOM 650 O O . GLN A 1 82 ? 6.629 9.574 9.467 1.00 65.00 82 GLN A O 1
ATOM 655 N N . ILE A 1 83 ? 8.178 9.189 11.061 1.00 62.09 83 ILE A N 1
ATOM 656 C CA . ILE A 1 83 ? 7.327 8.413 11.980 1.00 62.09 83 ILE A CA 1
ATOM 657 C C . ILE A 1 83 ? 6.844 9.290 13.128 1.00 62.09 83 ILE A C 1
ATOM 659 O O . ILE A 1 83 ? 7.699 9.958 13.748 1.00 62.09 83 ILE A O 1
#

pLDDT: mean 87.67, std 12.0, range [53.84, 98.44]

InterPro domains:
  IPR011009 Protein kinase-like domain superfamily [SSF56112] (27-76)
  IPR017441 Protein kinase, ATP binding site [PS00107] (51-74)
  IPR045274 Receptor-like kinase WAK-like [PTHR27005] (2-82)

Radius of gyration: 14.36 Å; chains: 1; bounding box: 31×24×32 Å

Secondary structure (DSSP, 8-state):
-HHHHHHHHHTTHHHHHHHHHH--SGGGG--PPPHHHHHHHTTTT-GGGEEEE-SSEEEEEEE-TTS-EEEEEEESS--GGG-